Protein AF-A0A2V5L4I6-F1 (afdb_monomer)

pLDDT: mean 76.55, std 9.82, range [47.53, 92.25]

Sequence (91 aa):
MRRYIEIYSIMLRNSLIRELSFKANFLLWMIVEVLWFCGQIVFFSIIFGNVDRIGDWTKWEVVLLVGTHQMIAQLFQAFFFVNVANIPELV

Structure (mmCIF, N/CA/C/O backbone):
data_AF-A0A2V5L4I6-F1
#
_entry.id   AF-A0A2V5L4I6-F1
#
loop_
_atom_site.group_PDB
_atom_site.id
_atom_site.type_symbol
_atom_site.label_atom_id
_atom_site.label_alt_id
_atom_site.label_comp_id
_atom_site.label_asym_id
_atom_site.label_entity_id
_atom_site.label_seq_id
_atom_site.pdbx_PDB_ins_code
_atom_site.Cartn_x
_atom_site.Cartn_y
_atom_site.Cartn_z
_atom_site.occupancy
_atom_site.B_iso_or_equiv
_atom_site.auth_seq_id
_atom_site.auth_comp_id
_atom_site.auth_asym_id
_atom_site.auth_atom_id
_atom_site.pdbx_PDB_model_num
ATOM 1 N N . MET A 1 1 ? 5.553 -25.996 -17.179 1.00 61.53 1 MET A N 1
ATOM 2 C CA . MET A 1 1 ? 5.801 -25.252 -15.921 1.00 61.53 1 MET A CA 1
ATOM 3 C C . MET A 1 1 ? 7.048 -24.371 -15.987 1.00 61.53 1 MET A C 1
ATOM 5 O O . MET A 1 1 ? 6.907 -23.169 -15.828 1.00 61.53 1 MET A O 1
ATOM 9 N N . ARG A 1 2 ? 8.239 -24.910 -16.304 1.00 66.00 2 ARG A N 1
ATOM 10 C CA . ARG A 1 2 ? 9.507 -24.144 -16.365 1.00 66.00 2 ARG A CA 1
ATOM 11 C C . ARG A 1 2 ? 9.460 -22.900 -17.274 1.00 66.00 2 ARG A C 1
ATOM 13 O O . ARG A 1 2 ? 9.882 -21.834 -16.857 1.00 66.00 2 ARG A O 1
ATOM 20 N N . ARG A 1 3 ? 8.832 -23.022 -18.452 1.00 67.19 3 ARG A N 1
ATOM 21 C CA . ARG A 1 3 ? 8.653 -21.922 -19.420 1.00 67.19 3 ARG A CA 1
ATOM 22 C C . ARG A 1 3 ? 7.760 -20.781 -18.909 1.00 67.19 3 ARG A C 1
ATOM 24 O O . ARG A 1 3 ? 7.984 -19.637 -19.261 1.00 67.19 3 ARG A O 1
ATOM 31 N N . TYR A 1 4 ? 6.765 -21.078 -18.068 1.00 70.75 4 TYR A N 1
ATOM 32 C CA . TYR A 1 4 ? 5.903 -20.048 -17.471 1.00 70.75 4 TYR A CA 1
ATOM 33 C C . TYR A 1 4 ? 6.634 -19.291 -16.363 1.00 70.75 4 TYR A C 1
ATOM 35 O O . TYR A 1 4 ? 6.560 -18.073 -16.308 1.00 70.75 4 TYR A O 1
ATOM 43 N N . ILE A 1 5 ? 7.400 -20.004 -15.532 1.00 72.94 5 ILE A N 1
ATOM 44 C CA . ILE A 1 5 ? 8.242 -19.402 -14.486 1.00 72.94 5 ILE A CA 1
ATOM 45 C C . ILE A 1 5 ? 9.293 -18.470 -15.101 1.00 72.94 5 ILE A C 1
ATOM 47 O O . ILE A 1 5 ? 9.569 -17.409 -14.554 1.00 72.94 5 ILE A O 1
ATOM 51 N N . GLU A 1 6 ? 9.845 -18.839 -16.255 1.00 74.19 6 GLU A N 1
ATOM 52 C CA . GLU A 1 6 ? 10.789 -18.011 -17.006 1.00 74.19 6 GLU A CA 1
ATOM 53 C C . GLU A 1 6 ? 10.132 -16.738 -17.567 1.00 74.19 6 GLU A C 1
ATOM 55 O O . GLU A 1 6 ? 10.700 -15.657 -17.467 1.00 74.19 6 GLU A O 1
ATOM 60 N N . ILE A 1 7 ? 8.892 -16.824 -18.059 1.00 74.62 7 ILE A N 1
ATOM 61 C CA . ILE A 1 7 ? 8.126 -15.641 -18.487 1.00 74.62 7 ILE A CA 1
ATOM 62 C C . ILE A 1 7 ? 7.839 -14.716 -17.294 1.00 74.62 7 ILE A C 1
ATOM 64 O O . ILE A 1 7 ? 8.081 -13.512 -17.381 1.00 74.62 7 ILE A O 1
ATOM 68 N N . TYR A 1 8 ? 7.395 -15.265 -16.158 1.00 72.88 8 TYR A N 1
ATOM 69 C CA . TYR A 1 8 ? 7.175 -14.481 -14.938 1.00 72.88 8 TYR A CA 1
ATOM 70 C C . TYR A 1 8 ? 8.469 -13.848 -14.408 1.00 72.88 8 TYR A C 1
ATOM 72 O O . TYR A 1 8 ? 8.434 -12.710 -13.942 1.00 72.88 8 TYR A O 1
ATOM 80 N N . SER A 1 9 ? 9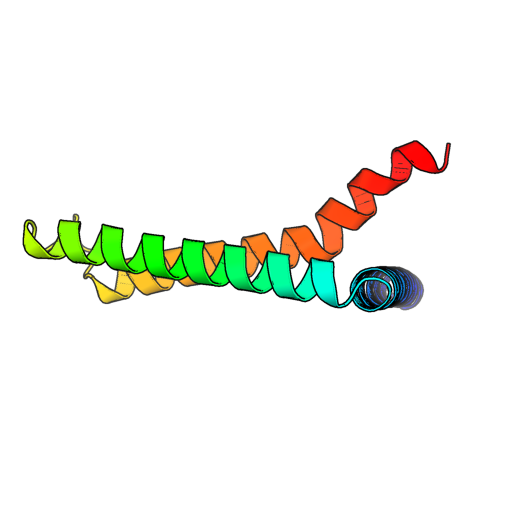.617 -14.530 -14.501 1.00 70.19 9 SER A N 1
ATOM 81 C CA . SER A 1 9 ? 10.901 -13.972 -14.055 1.00 70.19 9 SER A CA 1
ATOM 82 C C . SER A 1 9 ? 11.395 -12.847 -14.968 1.00 70.19 9 SER A C 1
ATOM 84 O O . SER A 1 9 ? 11.941 -11.858 -14.476 1.00 70.19 9 SER A O 1
ATOM 86 N N . ILE A 1 10 ? 11.148 -12.943 -16.279 1.00 74.00 10 ILE A N 1
ATOM 87 C CA . ILE A 1 10 ? 11.443 -11.874 -17.241 1.00 74.00 10 ILE A CA 1
ATOM 88 C C . ILE A 1 10 ? 10.536 -10.662 -16.987 1.00 74.00 10 ILE A C 1
ATOM 90 O O . ILE A 1 10 ? 11.043 -9.542 -16.935 1.00 74.00 10 ILE A O 1
ATOM 94 N N . MET A 1 11 ? 9.233 -10.866 -16.750 1.00 69.06 11 MET A N 1
ATOM 95 C CA . MET A 1 11 ? 8.307 -9.783 -16.376 1.00 69.06 11 MET A CA 1
ATOM 96 C C . MET A 1 11 ? 8.717 -9.109 -15.062 1.00 69.06 11 MET A C 1
ATOM 98 O O . MET A 1 11 ? 8.772 -7.883 -14.994 1.00 69.06 11 MET A O 1
ATOM 102 N N . LEU A 1 12 ? 9.076 -9.898 -14.043 1.00 70.00 12 LEU A N 1
ATOM 103 C CA . LEU A 1 12 ? 9.572 -9.399 -12.760 1.00 70.00 12 LEU A CA 1
ATOM 104 C C . LEU A 1 12 ? 10.825 -8.536 -12.947 1.00 70.00 12 LEU A C 1
ATOM 106 O O . LEU A 1 12 ? 10.913 -7.432 -12.412 1.00 70.00 12 LEU A O 1
ATOM 110 N N . ARG A 1 13 ? 11.789 -9.023 -13.734 1.00 68.19 13 ARG A N 1
ATOM 111 C CA . ARG A 1 13 ? 13.045 -8.319 -14.003 1.00 68.19 13 ARG A CA 1
ATOM 112 C C . ARG A 1 13 ? 12.813 -7.022 -14.782 1.00 68.19 13 ARG A C 1
ATOM 114 O O . ARG A 1 13 ? 13.444 -6.021 -14.461 1.00 68.19 13 ARG A O 1
ATOM 121 N N . ASN A 1 14 ? 11.893 -7.019 -15.747 1.00 70.38 14 ASN A N 1
ATOM 122 C CA . ASN A 1 14 ? 11.516 -5.814 -16.489 1.00 70.38 14 ASN A CA 1
ATOM 123 C C . ASN A 1 14 ? 10.817 -4.776 -15.601 1.00 70.38 14 ASN A C 1
ATOM 125 O O . ASN A 1 14 ? 11.198 -3.606 -15.636 1.00 70.38 14 ASN A O 1
ATOM 129 N N . SER A 1 15 ? 9.857 -5.193 -14.766 1.00 64.25 15 SER A N 1
ATOM 130 C CA . SER A 1 15 ? 9.222 -4.300 -13.786 1.00 64.25 15 SER A CA 1
ATOM 131 C C . SER A 1 15 ? 10.260 -3.679 -12.849 1.00 64.25 15 SER A C 1
ATOM 133 O O . SER A 1 15 ? 10.283 -2.462 -12.691 1.00 64.25 15 SER A O 1
ATOM 135 N N . LEU A 1 16 ? 11.168 -4.491 -12.295 1.00 64.19 16 LEU A N 1
ATOM 136 C CA . LEU A 1 16 ? 12.204 -4.020 -11.372 1.00 64.19 16 LEU A CA 1
ATOM 137 C C . LEU A 1 16 ? 13.186 -3.042 -12.030 1.00 64.19 16 LEU A C 1
ATOM 139 O O . LEU A 1 16 ? 13.511 -2.019 -11.435 1.00 64.19 16 LEU A O 1
ATOM 143 N N . ILE A 1 17 ? 13.655 -3.324 -13.250 1.00 66.56 17 ILE A N 1
ATOM 144 C CA . ILE A 1 17 ? 14.589 -2.436 -13.961 1.00 66.56 17 ILE A CA 1
ATOM 145 C C . ILE A 1 17 ? 13.918 -1.096 -14.286 1.00 66.56 17 ILE A C 1
ATOM 147 O O . ILE A 1 17 ? 14.528 -0.052 -14.066 1.00 66.56 17 ILE A O 1
ATOM 151 N N . ARG A 1 18 ? 12.656 -1.104 -14.737 1.00 63.62 18 ARG A N 1
ATOM 152 C CA . ARG A 1 18 ? 11.912 0.122 -15.063 1.00 63.62 18 ARG A CA 1
ATOM 153 C C . ARG A 1 18 ? 11.637 0.982 -13.829 1.00 63.62 18 ARG A C 1
ATOM 155 O O . ARG A 1 18 ? 11.801 2.198 -13.896 1.00 63.62 18 ARG A O 1
ATOM 162 N N . GLU A 1 19 ? 11.268 0.372 -12.704 1.00 60.31 19 GLU A N 1
ATOM 163 C CA . GLU A 1 19 ? 11.066 1.120 -11.457 1.00 60.31 19 GLU A CA 1
ATOM 164 C C . GLU A 1 19 ? 12.378 1.667 -10.880 1.00 60.31 19 GLU A C 1
ATOM 166 O O . GLU A 1 19 ? 12.413 2.782 -10.356 1.00 60.31 19 GLU A O 1
ATOM 171 N N . LEU A 1 20 ? 13.490 0.946 -11.055 1.00 59.62 20 LEU A N 1
ATOM 172 C CA . LEU A 1 20 ? 14.820 1.407 -10.649 1.00 59.62 20 LEU A CA 1
ATOM 173 C C . LEU A 1 20 ? 15.415 2.474 -11.586 1.00 59.62 20 LEU A C 1
ATOM 175 O O . LEU A 1 20 ? 16.269 3.244 -11.140 1.00 59.62 20 LEU A O 1
ATOM 179 N N . SER A 1 21 ? 14.968 2.563 -12.844 1.00 58.34 21 SER A N 1
ATOM 180 C CA . SER A 1 21 ? 15.414 3.588 -13.802 1.00 58.34 21 SER A CA 1
ATOM 181 C C . SER A 1 21 ? 14.953 5.005 -13.439 1.00 58.34 21 SER A C 1
ATOM 183 O O . SER A 1 21 ? 15.649 5.960 -13.774 1.00 58.34 21 SER A O 1
ATOM 185 N N . PHE A 1 22 ? 13.852 5.16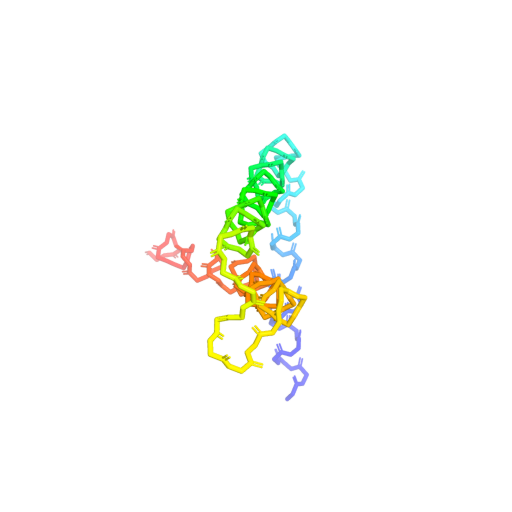5 -12.696 1.00 59.78 22 PHE A N 1
ATOM 186 C CA . PHE A 1 22 ? 13.390 6.458 -12.171 1.00 59.78 22 PHE A CA 1
ATOM 187 C C . PHE A 1 22 ? 13.132 6.369 -10.660 1.00 59.78 22 PHE A C 1
ATOM 189 O O . PHE A 1 22 ? 12.000 6.484 -10.192 1.00 59.78 22 PHE A O 1
ATOM 196 N N . LYS A 1 23 ? 14.209 6.214 -9.875 1.00 61.47 23 LYS A N 1
ATOM 197 C CA . LYS A 1 23 ? 14.171 6.144 -8.397 1.00 61.47 23 LYS A CA 1
ATOM 198 C C . LYS A 1 23 ? 13.295 7.222 -7.739 1.00 61.47 23 LYS A C 1
ATOM 200 O O . LYS A 1 23 ? 12.652 6.950 -6.732 1.00 61.47 23 LYS A O 1
ATOM 205 N N . ALA A 1 24 ? 13.251 8.428 -8.313 1.00 69.12 24 ALA A N 1
ATOM 206 C CA . ALA A 1 24 ? 12.409 9.521 -7.826 1.00 69.12 24 ALA A CA 1
ATOM 207 C C . ALA A 1 24 ? 10.908 9.282 -8.070 1.00 69.12 24 ALA A C 1
ATOM 209 O O . ALA A 1 24 ? 10.104 9.552 -7.185 1.00 69.12 24 ALA A O 1
ATOM 210 N N . ASN A 1 25 ? 10.531 8.743 -9.235 1.00 74.25 25 ASN A N 1
ATOM 211 C CA . ASN A 1 25 ? 9.136 8.435 -9.556 1.00 74.25 25 ASN A CA 1
ATOM 212 C C . ASN A 1 25 ? 8.608 7.290 -8.686 1.00 74.25 25 ASN A C 1
ATOM 214 O O . ASN A 1 25 ? 7.503 7.380 -8.166 1.00 74.25 25 ASN A O 1
ATOM 218 N N . PHE A 1 26 ? 9.426 6.256 -8.475 1.00 72.94 26 PHE A N 1
ATOM 219 C CA . PHE A 1 26 ? 9.104 5.161 -7.561 1.00 72.94 26 PHE A CA 1
ATOM 220 C C . PHE A 1 26 ? 8.884 5.659 -6.125 1.00 72.94 26 PHE A C 1
ATOM 222 O O . PHE A 1 26 ? 7.874 5.335 -5.504 1.00 72.94 26 PHE A O 1
ATOM 229 N N . LEU A 1 27 ? 9.795 6.493 -5.608 1.00 79.50 27 LEU A N 1
ATOM 230 C CA . LEU A 1 27 ? 9.677 7.034 -4.254 1.00 79.50 27 LEU A CA 1
ATOM 231 C C . LEU A 1 27 ? 8.454 7.952 -4.105 1.00 79.50 27 LEU A C 1
ATOM 233 O O . LEU A 1 27 ? 7.747 7.863 -3.105 1.00 79.50 27 LEU A O 1
ATOM 237 N N . LEU A 1 28 ? 8.177 8.798 -5.103 1.00 83.31 28 LEU A N 1
ATOM 238 C CA . LEU A 1 28 ? 6.979 9.641 -5.126 1.00 83.31 28 LEU A CA 1
ATOM 239 C C . LEU A 1 28 ? 5.702 8.801 -5.103 1.00 83.31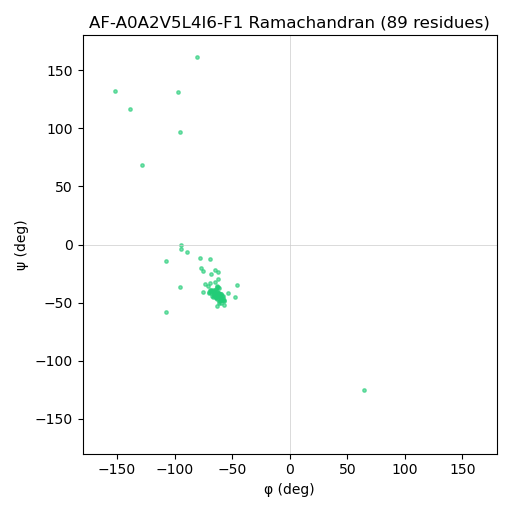 28 LEU A C 1
ATOM 241 O O . LEU A 1 28 ? 4.825 9.063 -4.283 1.00 83.31 28 LEU A O 1
ATOM 245 N N . TRP A 1 29 ? 5.617 7.768 -5.943 1.00 79.62 29 TRP A N 1
ATOM 246 C CA . TRP A 1 29 ? 4.472 6.858 -5.957 1.00 79.62 29 TRP A CA 1
ATOM 247 C C . TRP A 1 29 ? 4.296 6.128 -4.627 1.00 79.62 29 TRP A C 1
ATOM 249 O O . TRP A 1 29 ? 3.187 6.072 -4.103 1.00 79.62 29 TRP A O 1
ATOM 259 N N . MET A 1 30 ? 5.384 5.646 -4.026 1.00 81.88 30 MET A N 1
ATOM 260 C CA . MET A 1 30 ? 5.341 5.016 -2.707 1.00 81.88 30 MET A CA 1
ATOM 261 C C . MET A 1 30 ? 4.806 5.970 -1.630 1.00 81.88 30 MET A C 1
ATOM 263 O O . MET A 1 30 ? 3.984 5.566 -0.811 1.00 81.88 30 MET A O 1
ATOM 267 N N . ILE A 1 31 ? 5.231 7.238 -1.634 1.00 88.19 31 ILE A N 1
ATOM 268 C CA . ILE A 1 31 ? 4.734 8.248 -0.686 1.00 88.19 31 ILE A CA 1
ATOM 269 C C . ILE A 1 31 ? 3.239 8.501 -0.897 1.00 88.19 31 ILE A C 1
ATOM 271 O O . ILE A 1 31 ? 2.491 8.544 0.079 1.00 88.19 31 ILE A O 1
ATOM 275 N N . VAL A 1 32 ? 2.798 8.648 -2.150 1.00 89.31 32 VAL A N 1
ATOM 276 C CA . VAL A 1 32 ? 1.378 8.842 -2.487 1.00 89.31 32 VAL A CA 1
ATOM 277 C C . VAL A 1 32 ? 0.535 7.678 -1.966 1.00 89.31 32 VAL A C 1
ATOM 279 O O . VAL A 1 32 ? -0.498 7.909 -1.342 1.00 89.31 32 VAL A O 1
ATOM 282 N N . GLU A 1 33 ? 1.003 6.445 -2.141 1.00 85.44 33 GLU A N 1
ATOM 283 C CA . GLU A 1 33 ? 0.319 5.241 -1.660 1.00 85.44 33 GLU A CA 1
ATOM 284 C C . GLU A 1 33 ? 0.241 5.162 -0.136 1.00 85.44 33 GLU A C 1
ATOM 286 O O . GLU A 1 33 ? -0.819 4.876 0.421 1.00 85.44 33 GLU A O 1
ATOM 291 N N . VAL A 1 34 ? 1.339 5.474 0.558 1.00 87.69 34 VAL A N 1
ATOM 292 C CA . VAL A 1 34 ? 1.356 5.519 2.027 1.00 87.69 34 VAL A CA 1
ATOM 293 C C . VAL A 1 34 ? 0.403 6.593 2.547 1.00 87.69 34 VAL A C 1
ATOM 295 O O . VAL A 1 34 ? -0.338 6.343 3.496 1.00 87.69 34 VAL A O 1
ATOM 298 N N . LEU A 1 35 ? 0.374 7.772 1.920 1.00 92.25 35 LEU A N 1
ATOM 299 C CA . LEU A 1 35 ? -0.569 8.833 2.276 1.00 92.25 35 LEU A CA 1
ATOM 300 C C . LEU A 1 35 ? -2.019 8.394 2.062 1.00 92.25 35 LEU A C 1
ATOM 302 O O . LEU A 1 35 ? -2.858 8.640 2.930 1.00 92.25 35 LEU A O 1
ATOM 306 N N . TRP A 1 36 ? -2.307 7.704 0.956 1.00 87.94 36 TRP A N 1
ATOM 307 C CA . TRP A 1 36 ? -3.631 7.144 0.689 1.00 87.94 36 TRP A CA 1
ATOM 308 C C . TRP A 1 36 ? -4.029 6.119 1.756 1.00 87.94 36 TRP A C 1
ATOM 310 O O . TRP A 1 36 ? -5.108 6.218 2.342 1.00 87.94 36 TRP A O 1
ATOM 320 N N . PHE A 1 37 ? -3.142 5.177 2.075 1.00 87.19 37 PHE A N 1
ATOM 321 C CA . PHE A 1 37 ? -3.389 4.170 3.105 1.00 87.19 37 PHE A CA 1
ATOM 322 C C . PHE A 1 37 ? -3.630 4.799 4.486 1.00 87.19 37 PHE A C 1
ATOM 324 O O . PHE A 1 37 ? -4.599 4.461 5.169 1.00 87.19 37 PHE A O 1
ATOM 331 N N . CYS A 1 38 ? -2.818 5.784 4.879 1.00 90.19 38 CYS A N 1
ATOM 332 C CA . CYS A 1 38 ? -3.045 6.558 6.101 1.00 90.19 38 CYS A CA 1
ATOM 333 C C . CYS A 1 38 ? -4.403 7.276 6.076 1.00 90.19 38 CYS A C 1
ATOM 335 O O . CYS A 1 38 ? -5.128 7.249 7.072 1.00 90.19 38 CYS A O 1
ATOM 337 N N . GLY A 1 39 ? -4.778 7.868 4.939 1.00 91.06 39 GLY A N 1
ATOM 338 C CA . GLY A 1 39 ? -6.082 8.499 4.738 1.00 91.06 39 GLY A CA 1
ATOM 339 C C . GLY A 1 39 ? -7.245 7.526 4.947 1.00 91.06 39 GLY A C 1
ATOM 340 O O . GLY A 1 39 ? -8.192 7.853 5.662 1.00 91.06 39 GLY A O 1
ATOM 341 N N . GLN A 1 40 ? -7.143 6.306 4.410 1.00 87.25 40 GLN A N 1
ATOM 342 C CA . GLN A 1 40 ? -8.119 5.232 4.631 1.00 87.25 40 GLN A CA 1
ATOM 343 C C . GLN A 1 40 ? -8.245 4.882 6.123 1.00 87.25 40 GLN A C 1
ATOM 345 O O . GLN A 1 40 ? -9.355 4.835 6.654 1.00 87.25 40 GLN A O 1
ATOM 350 N N . ILE A 1 41 ? -7.126 4.705 6.835 1.00 86.50 41 ILE A N 1
ATOM 351 C CA . ILE A 1 41 ? -7.142 4.392 8.277 1.00 86.50 41 ILE A CA 1
ATOM 352 C C . ILE A 1 41 ? -7.797 5.515 9.090 1.00 86.50 41 ILE A C 1
ATOM 354 O O . ILE A 1 41 ? -8.577 5.237 10.009 1.00 86.50 41 ILE A O 1
ATOM 358 N N . VAL A 1 42 ? -7.492 6.777 8.776 1.00 88.88 42 VAL A N 1
ATOM 359 C CA . VAL A 1 42 ? -8.098 7.940 9.443 1.00 88.88 42 VAL A CA 1
ATOM 360 C C . VAL A 1 42 ? -9.598 7.986 9.171 1.00 88.88 42 VAL A C 1
ATOM 362 O O . VAL A 1 42 ? -10.376 8.142 10.109 1.00 88.88 42 VAL A O 1
ATOM 365 N N . PHE A 1 43 ? -10.013 7.776 7.923 1.00 86.62 43 PHE A N 1
ATOM 366 C CA . PHE A 1 43 ? -11.420 7.744 7.536 1.00 86.62 43 PHE A CA 1
ATOM 367 C C . PHE A 1 43 ? -12.206 6.690 8.326 1.00 86.62 43 PHE A C 1
ATOM 369 O O . PHE A 1 43 ? -13.188 7.023 8.993 1.00 86.62 43 PHE A O 1
ATOM 376 N N . PHE A 1 44 ? -11.726 5.442 8.358 1.00 83.62 44 PHE A N 1
ATOM 377 C CA . PHE A 1 44 ? -12.351 4.397 9.171 1.00 83.62 44 PHE A CA 1
ATOM 378 C C . PHE A 1 44 ? -12.290 4.715 10.667 1.00 83.62 44 PHE A C 1
ATOM 380 O O . PHE A 1 44 ? -13.249 4.452 11.387 1.00 83.62 44 PHE A O 1
ATOM 387 N N . SER A 1 45 ? -11.214 5.338 11.151 1.00 82.62 45 SER A N 1
ATOM 388 C CA . SER A 1 45 ? -11.123 5.758 12.553 1.00 82.62 45 SER A CA 1
ATOM 389 C C . SER A 1 45 ? -12.169 6.805 12.939 1.00 82.62 45 SER A C 1
ATOM 391 O O . SER A 1 45 ? -12.679 6.733 14.053 1.00 82.62 45 SER A O 1
ATOM 393 N N . ILE A 1 46 ? -12.513 7.735 12.043 1.00 86.12 46 ILE A N 1
ATOM 394 C CA . ILE A 1 46 ? -13.569 8.735 12.271 1.00 86.12 46 ILE A CA 1
ATOM 395 C C . ILE A 1 46 ? -14.950 8.069 12.278 1.00 86.12 46 ILE A C 1
ATOM 397 O O . ILE A 1 46 ? -15.773 8.377 13.142 1.00 86.12 46 ILE A O 1
ATOM 401 N N . ILE A 1 47 ? -15.199 7.128 11.361 1.00 84.31 47 ILE A N 1
ATOM 402 C CA . ILE A 1 47 ? -16.468 6.385 11.312 1.00 84.31 47 ILE A CA 1
ATOM 403 C C . ILE A 1 47 ? -16.668 5.583 12.601 1.00 84.31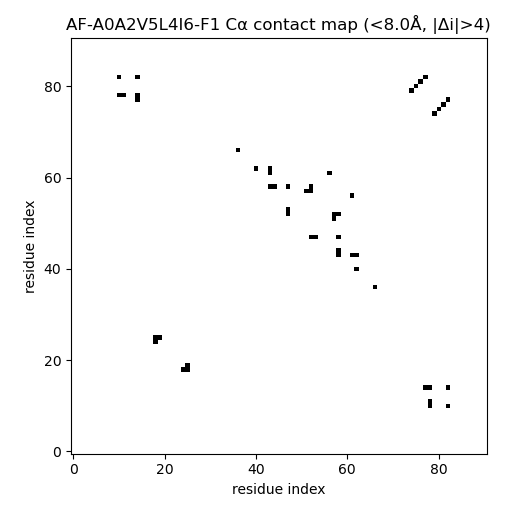 47 ILE A C 1
ATOM 405 O O . ILE A 1 47 ? -17.699 5.727 13.254 1.00 84.31 47 ILE A O 1
ATOM 409 N N . PHE A 1 48 ? -15.661 4.811 13.017 1.00 81.50 48 PHE A N 1
ATOM 410 C CA . PHE A 1 48 ? -15.717 4.029 14.257 1.00 81.50 48 PHE A CA 1
ATOM 411 C C . PHE A 1 48 ? -15.703 4.888 15.533 1.00 81.50 48 PHE A C 1
ATOM 413 O O . PHE A 1 48 ? -15.974 4.381 16.614 1.00 81.50 48 PHE A O 1
ATOM 420 N N . GLY A 1 49 ? -15.400 6.186 15.430 1.00 77.38 49 GLY A N 1
ATOM 421 C CA . GLY A 1 49 ? -15.586 7.140 16.526 1.00 77.38 49 GLY A CA 1
ATOM 422 C C . GLY A 1 49 ? -17.045 7.569 16.727 1.00 77.38 49 GLY A C 1
ATOM 423 O O . GLY A 1 49 ? -17.390 8.039 17.804 1.00 77.38 49 GLY A O 1
ATOM 424 N N . ASN A 1 50 ? -17.897 7.406 15.709 1.00 76.69 50 ASN A N 1
ATOM 425 C CA . ASN A 1 50 ? -19.328 7.733 15.757 1.00 76.69 50 ASN A CA 1
ATOM 426 C C . ASN A 1 50 ? -20.222 6.482 15.798 1.00 76.69 50 ASN A C 1
ATOM 428 O O . ASN A 1 50 ? -21.417 6.587 16.067 1.00 76.69 50 ASN A O 1
ATOM 432 N N . VAL A 1 51 ? -19.660 5.309 15.501 1.00 74.69 51 VAL A N 1
ATOM 433 C CA . VAL A 1 51 ? -20.373 4.036 15.404 1.00 74.69 51 VAL A CA 1
ATOM 434 C C . VAL A 1 51 ? -19.518 2.947 16.051 1.00 74.69 51 VAL A C 1
ATOM 436 O O . VAL A 1 51 ? -18.439 2.639 15.554 1.00 74.69 51 VAL A O 1
ATOM 439 N N . ASP A 1 52 ? -20.002 2.324 17.130 1.00 65.31 52 ASP A N 1
ATOM 440 C CA . ASP A 1 52 ? -19.243 1.285 17.848 1.00 65.31 52 ASP A CA 1
ATOM 441 C C . ASP A 1 52 ? -18.952 0.047 16.980 1.00 65.31 52 ASP A C 1
ATOM 443 O O . ASP A 1 52 ? -17.946 -0.640 17.181 1.00 65.31 52 ASP A O 1
ATOM 447 N N . ARG A 1 53 ? -19.834 -0.261 16.015 1.00 69.81 53 ARG A N 1
ATOM 448 C CA . ARG A 1 53 ? -19.744 -1.432 15.125 1.00 69.81 53 ARG A CA 1
ATOM 449 C C . ARG A 1 53 ? -20.405 -1.170 13.774 1.00 69.81 53 ARG A C 1
ATOM 451 O O . ARG A 1 53 ? -21.548 -0.721 13.724 1.00 69.81 53 ARG A O 1
ATOM 458 N N . ILE A 1 54 ? -19.721 -1.506 12.682 1.00 72.06 54 ILE A N 1
ATOM 459 C CA . ILE A 1 54 ? -20.321 -1.509 11.341 1.00 72.06 54 ILE A CA 1
ATOM 460 C C . ILE A 1 54 ? -20.790 -2.944 11.064 1.00 72.06 54 ILE A C 1
ATOM 462 O O . ILE A 1 54 ? -19.991 -3.807 10.700 1.00 72.06 54 ILE A O 1
ATOM 466 N N . GLY A 1 55 ? -22.078 -3.219 11.289 1.00 76.94 55 GLY A N 1
ATOM 467 C CA . GLY A 1 55 ? -22.608 -4.588 11.260 1.00 76.94 55 GLY A CA 1
ATOM 468 C C . GLY A 1 55 ? -22.003 -5.439 12.383 1.00 76.94 55 GLY A C 1
ATOM 469 O O . GLY A 1 55 ? -22.042 -5.033 13.543 1.00 76.94 55 GLY A O 1
ATOM 470 N N . ASP A 1 56 ? -21.403 -6.579 12.031 1.00 75.69 56 ASP A N 1
ATOM 471 C CA . ASP A 1 56 ? -20.692 -7.465 12.969 1.00 75.69 56 ASP A CA 1
ATOM 472 C C . ASP A 1 56 ? -19.177 -7.202 13.049 1.00 75.69 56 ASP A C 1
ATOM 474 O O . ASP A 1 56 ? -18.478 -7.863 13.815 1.00 75.69 56 ASP A O 1
ATOM 478 N N . TRP A 1 57 ? -18.657 -6.239 12.278 1.00 79.81 57 TRP A N 1
ATOM 479 C CA . TRP A 1 57 ? -17.218 -6.016 12.133 1.00 79.81 57 TRP A CA 1
ATOM 480 C C . TRP A 1 57 ? -16.720 -4.909 13.067 1.00 79.81 57 TRP A C 1
ATOM 482 O O . TRP A 1 57 ? -17.254 -3.794 13.121 1.00 79.81 57 TRP A O 1
ATOM 492 N N . THR A 1 58 ? -15.645 -5.213 13.784 1.00 81.88 58 THR A N 1
ATOM 493 C CA . THR A 1 58 ? -14.894 -4.277 14.622 1.00 81.88 58 THR A CA 1
ATOM 494 C C . THR A 1 58 ? -13.939 -3.425 13.787 1.00 81.88 58 THR A C 1
ATOM 496 O O . THR A 1 58 ? -13.551 -3.780 12.670 1.00 81.88 58 THR A O 1
ATOM 499 N N . LYS A 1 59 ? -13.492 -2.300 14.361 1.00 77.38 59 LYS A N 1
ATOM 500 C CA . LYS A 1 59 ? -12.539 -1.373 13.730 1.00 77.38 59 LYS A CA 1
ATOM 501 C C . LYS A 1 59 ? -11.329 -2.085 13.121 1.00 77.38 59 LYS A C 1
ATOM 503 O O . LYS A 1 59 ? -10.928 -1.777 12.002 1.00 77.38 59 LYS A O 1
ATOM 508 N N . TRP A 1 60 ? -10.749 -3.034 13.851 1.00 83.19 60 TRP A N 1
ATOM 509 C CA . TRP A 1 60 ? -9.531 -3.723 13.431 1.00 83.19 60 TRP A CA 1
ATOM 510 C C . TRP A 1 60 ? -9.768 -4.720 12.300 1.00 83.19 60 TRP A C 1
ATOM 512 O O . TRP A 1 60 ? -8.912 -4.844 11.430 1.00 83.19 60 TRP A O 1
ATOM 522 N N . GLU A 1 61 ? -10.927 -5.379 12.261 1.00 85.19 61 GLU A N 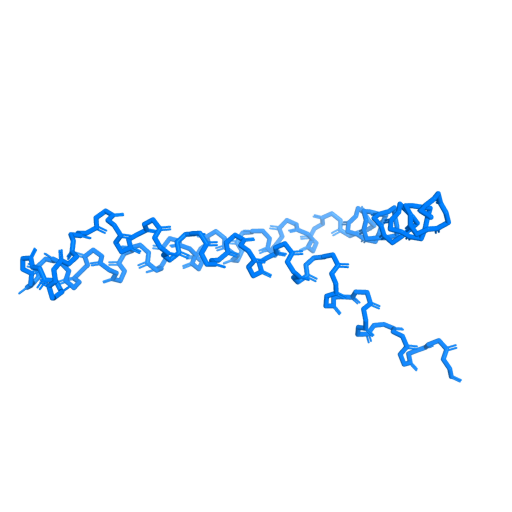1
ATOM 523 C CA . GLU A 1 61 ? -11.264 -6.314 11.183 1.00 85.19 61 GLU A CA 1
ATOM 524 C C . GLU A 1 61 ? -11.496 -5.570 9.863 1.00 85.19 61 GLU A C 1
ATOM 526 O O . GLU A 1 61 ? -11.011 -6.003 8.819 1.00 85.19 61 GLU A O 1
ATOM 531 N N . VAL A 1 62 ? -12.146 -4.402 9.911 1.00 85.19 62 VAL A N 1
ATOM 532 C CA . VAL A 1 62 ? -12.316 -3.543 8.729 1.00 85.19 62 VAL A CA 1
ATOM 533 C C . VAL A 1 62 ? -10.972 -2.992 8.247 1.00 85.19 62 VAL A C 1
ATOM 535 O O . VAL A 1 62 ? -10.684 -3.046 7.053 1.00 85.19 62 VAL A O 1
ATOM 538 N N . VAL A 1 63 ? -10.112 -2.521 9.158 1.00 85.62 63 VAL A N 1
ATOM 539 C CA . VAL A 1 63 ? -8.761 -2.047 8.803 1.00 85.62 63 VAL A CA 1
ATOM 540 C C . VAL A 1 63 ? -7.923 -3.169 8.180 1.00 85.62 63 VAL A C 1
ATOM 542 O O . VAL A 1 63 ? -7.240 -2.934 7.183 1.00 85.62 63 VAL A O 1
ATOM 545 N N . LEU A 1 64 ? -7.998 -4.393 8.715 1.00 87.25 64 LEU A N 1
ATOM 546 C CA . LEU A 1 64 ? -7.286 -5.551 8.170 1.00 87.25 64 LEU A CA 1
ATOM 547 C C . LEU A 1 64 ? -7.806 -5.925 6.779 1.00 87.25 64 LEU A C 1
ATOM 549 O O . LEU A 1 64 ? -7.006 -6.189 5.879 1.00 87.25 64 LEU A O 1
ATOM 553 N N . LEU A 1 65 ? -9.124 -5.901 6.577 1.00 88.38 65 LEU A N 1
ATOM 554 C CA . LEU A 1 65 ? -9.750 -6.190 5.288 1.00 88.38 65 LEU A CA 1
ATOM 555 C C . LEU A 1 65 ? -9.339 -5.171 4.219 1.00 88.38 65 LEU A C 1
ATOM 557 O O . LEU A 1 65 ? -8.917 -5.555 3.128 1.00 88.38 65 LEU A O 1
ATOM 561 N N . VAL A 1 66 ? -9.391 -3.882 4.551 1.00 87.12 66 VAL A N 1
ATOM 562 C CA . VAL A 1 66 ? -8.985 -2.784 3.661 1.00 87.12 66 VAL A CA 1
ATOM 563 C C . VAL A 1 66 ? -7.492 -2.855 3.347 1.00 87.12 66 VAL A C 1
ATOM 565 O O . VAL A 1 66 ? -7.107 -2.776 2.181 1.00 87.12 66 VAL A O 1
ATOM 568 N N . GLY A 1 67 ? -6.650 -3.081 4.360 1.00 87.06 67 GLY A N 1
ATOM 569 C CA . GLY A 1 67 ? -5.209 -3.246 4.166 1.00 87.06 67 GLY A CA 1
ATOM 570 C C . GLY A 1 67 ? -4.876 -4.440 3.273 1.00 87.06 67 GLY A C 1
ATOM 571 O O . GLY A 1 67 ? -4.073 -4.317 2.351 1.00 87.06 67 GLY A O 1
ATOM 572 N N . THR A 1 68 ? -5.548 -5.574 3.477 1.00 89.56 68 THR A N 1
ATOM 573 C CA . THR A 1 68 ? -5.352 -6.778 2.654 1.00 89.56 68 THR A CA 1
ATOM 574 C C . THR A 1 68 ? -5.800 -6.546 1.213 1.00 89.56 68 THR A C 1
ATOM 576 O O . THR A 1 68 ? -5.083 -6.908 0.280 1.00 89.56 68 THR A O 1
ATOM 579 N N . HIS A 1 69 ? -6.952 -5.899 1.015 1.00 89.31 69 HIS A N 1
ATOM 580 C CA . HIS A 1 69 ? -7.433 -5.515 -0.309 1.00 89.31 69 HIS A CA 1
ATOM 581 C C . HIS A 1 69 ? -6.415 -4.630 -1.038 1.00 89.31 69 HIS A C 1
ATOM 583 O O . HIS A 1 69 ? -6.050 -4.931 -2.176 1.00 89.31 69 HIS A O 1
ATOM 589 N N . GLN A 1 70 ? -5.910 -3.591 -0.369 1.00 86.50 70 GLN A N 1
ATOM 590 C CA . GLN A 1 70 ? -4.945 -2.671 -0.963 1.00 86.50 70 GLN A CA 1
ATOM 591 C C . GLN A 1 70 ? -3.619 -3.375 -1.279 1.00 86.50 70 GLN A C 1
ATOM 593 O O . GLN A 1 70 ? -3.092 -3.204 -2.373 1.00 86.50 70 GLN A O 1
ATOM 598 N N . MET A 1 71 ? -3.112 -4.247 -0.400 1.00 86.38 71 MET A N 1
ATOM 599 C CA . MET A 1 71 ? -1.909 -5.041 -0.690 1.00 86.38 71 MET A CA 1
ATOM 600 C C . MET A 1 71 ? -2.070 -5.909 -1.944 1.00 86.38 71 MET A C 1
ATOM 602 O O . MET A 1 71 ? -1.181 -5.931 -2.796 1.00 86.38 71 MET A O 1
ATOM 606 N N . ILE A 1 72 ? -3.203 -6.605 -2.084 1.00 88.94 72 ILE A N 1
ATOM 607 C CA . ILE A 1 72 ? -3.479 -7.439 -3.263 1.00 88.94 72 ILE A CA 1
ATOM 608 C C . ILE A 1 72 ? -3.591 -6.572 -4.523 1.00 88.94 72 ILE A C 1
ATOM 610 O O . ILE A 1 72 ? -3.017 -6.926 -5.554 1.00 88.94 72 ILE A O 1
ATOM 614 N N . ALA A 1 73 ? -4.279 -5.430 -4.440 1.00 86.94 73 ALA A N 1
ATOM 615 C CA . ALA A 1 73 ? -4.424 -4.498 -5.555 1.00 86.94 73 ALA A CA 1
ATOM 616 C C . ALA A 1 73 ? -3.065 -3.958 -6.031 1.00 86.94 73 ALA A C 1
ATOM 618 O O . ALA A 1 73 ? -2.781 -3.998 -7.227 1.00 86.94 73 ALA A O 1
ATOM 619 N N . GLN A 1 74 ? -2.187 -3.559 -5.107 1.00 82.56 74 GLN A N 1
ATOM 620 C CA . GLN A 1 74 ? -0.857 -3.040 -5.438 1.00 82.56 74 GLN A CA 1
ATOM 621 C C . GLN A 1 74 ? 0.057 -4.106 -6.042 1.00 82.56 74 GLN A C 1
ATOM 623 O O . GLN A 1 74 ? 0.762 -3.836 -7.015 1.00 82.56 74 GLN A O 1
ATOM 628 N N . LEU A 1 75 ? 0.011 -5.339 -5.526 1.00 82.94 75 LEU A N 1
A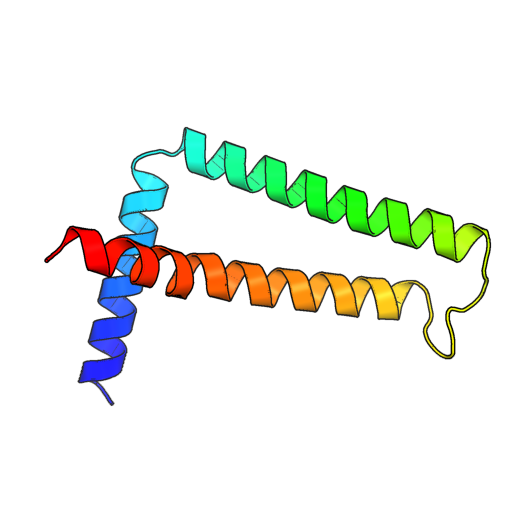TOM 629 C CA . LEU A 1 75 ? 0.716 -6.471 -6.133 1.00 82.94 75 LEU A CA 1
ATOM 630 C C . LEU A 1 75 ? 0.218 -6.728 -7.559 1.00 82.94 75 LEU A C 1
ATOM 632 O O . LEU A 1 75 ? 1.018 -6.911 -8.479 1.00 82.94 75 LEU A O 1
ATOM 636 N N . PHE A 1 76 ? -1.100 -6.706 -7.764 1.00 83.19 76 PHE A N 1
ATOM 637 C CA . PHE A 1 76 ? -1.679 -6.857 -9.093 1.00 83.19 76 PHE A CA 1
ATOM 638 C C . PHE A 1 76 ? -1.241 -5.727 -10.033 1.00 83.19 76 PHE A C 1
ATOM 640 O O . PHE A 1 76 ? -0.840 -5.985 -11.171 1.00 83.19 76 PHE A O 1
ATOM 647 N N . GLN A 1 77 ? -1.252 -4.485 -9.553 1.00 80.44 77 GLN A N 1
ATOM 648 C CA . GLN A 1 77 ? -0.871 -3.323 -10.340 1.00 80.44 77 GLN A CA 1
ATOM 649 C C . GLN A 1 77 ? 0.602 -3.391 -10.766 1.00 80.44 77 GLN A C 1
ATOM 651 O O . GLN A 1 77 ? 0.896 -3.335 -11.963 1.00 80.44 77 GLN A O 1
ATOM 656 N N . ALA A 1 78 ? 1.516 -3.590 -9.813 1.00 75.44 78 ALA A N 1
ATOM 657 C CA . ALA A 1 78 ? 2.960 -3.587 -10.051 1.00 75.44 78 ALA A CA 1
ATOM 658 C C . ALA A 1 78 ? 3.431 -4.726 -10.979 1.00 75.44 78 ALA A C 1
ATOM 660 O O . ALA A 1 78 ? 4.316 -4.530 -11.822 1.00 75.44 78 ALA A O 1
ATOM 661 N N . PHE A 1 79 ? 2.838 -5.921 -10.850 1.00 72.06 79 PHE A N 1
ATOM 662 C CA . PHE A 1 79 ? 3.272 -7.102 -11.606 1.00 72.06 79 PHE A CA 1
ATOM 663 C C . PHE A 1 79 ? 2.480 -7.359 -12.886 1.00 72.06 79 PHE A C 1
ATOM 665 O O . PHE A 1 79 ? 3.067 -7.800 -13.874 1.00 72.06 79 PHE A O 1
ATOM 672 N N . PHE A 1 80 ? 1.174 -7.100 -12.904 1.00 74.06 80 PHE A N 1
ATOM 673 C CA . PHE A 1 80 ? 0.318 -7.460 -14.036 1.00 74.06 80 PHE A CA 1
ATOM 674 C C . PHE A 1 80 ? -0.105 -6.231 -14.824 1.00 74.06 80 PHE A C 1
ATOM 676 O O . PHE A 1 80 ? 0.209 -6.141 -16.010 1.00 74.06 80 PHE A O 1
ATOM 683 N N . PHE A 1 81 ? -0.771 -5.274 -14.174 1.00 75.06 81 PHE A N 1
ATOM 684 C CA . PHE A 1 81 ? -1.395 -4.146 -14.8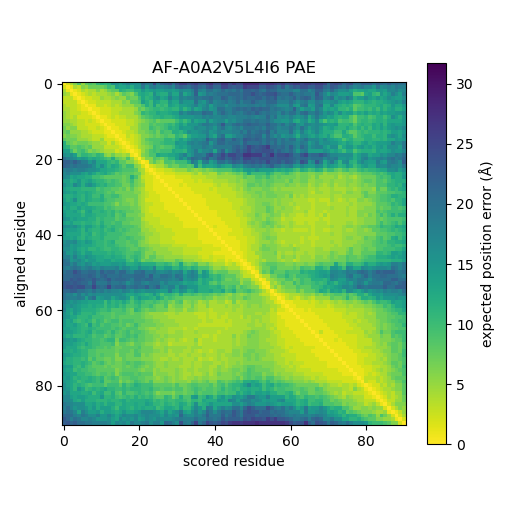68 1.00 75.06 81 PHE A CA 1
ATOM 685 C C . PHE A 1 81 ? -0.384 -3.321 -15.661 1.00 75.06 81 PHE A C 1
ATOM 687 O O . PHE A 1 81 ? -0.575 -3.113 -16.857 1.00 75.06 81 PHE A O 1
ATOM 694 N N . VAL A 1 82 ? 0.726 -2.914 -15.033 1.00 68.62 82 VAL A N 1
ATOM 695 C CA . VAL A 1 82 ? 1.722 -2.089 -15.725 1.00 68.62 82 VAL A CA 1
ATOM 696 C C . VAL A 1 82 ? 2.331 -2.865 -16.895 1.00 68.62 82 VAL A C 1
ATOM 698 O O . VAL A 1 82 ? 2.504 -2.307 -17.968 1.00 68.62 82 VAL A O 1
ATOM 701 N N . ASN A 1 83 ? 2.610 -4.162 -16.759 1.00 67.00 83 ASN A N 1
ATOM 702 C CA . ASN A 1 83 ? 3.169 -4.939 -17.871 1.00 67.00 83 ASN A CA 1
ATOM 703 C C . ASN A 1 83 ? 2.177 -5.133 -19.028 1.00 67.00 83 ASN A C 1
ATOM 705 O O . ASN A 1 83 ? 2.581 -5.016 -20.181 1.00 67.00 83 ASN A O 1
ATOM 709 N N . VAL A 1 84 ? 0.894 -5.371 -18.738 1.00 70.94 84 VAL A N 1
ATOM 710 C CA . VAL A 1 84 ? -0.160 -5.517 -19.759 1.00 70.94 84 VAL A CA 1
ATOM 711 C C . VAL A 1 84 ? -0.441 -4.193 -20.467 1.00 70.94 84 VAL A C 1
ATOM 713 O O . VAL A 1 84 ? -0.584 -4.176 -21.686 1.00 70.94 84 VAL A O 1
ATOM 716 N N . ALA A 1 85 ? -0.458 -3.079 -19.733 1.00 70.19 85 ALA A N 1
ATOM 717 C CA . ALA A 1 85 ? -0.692 -1.751 -20.295 1.00 70.19 85 ALA A CA 1
ATOM 718 C C . ALA A 1 85 ? 0.383 -1.315 -21.308 1.00 70.19 85 ALA A C 1
ATOM 720 O O . ALA A 1 85 ? 0.092 -0.495 -22.167 1.00 70.19 85 ALA A O 1
ATOM 721 N N . ASN A 1 86 ? 1.595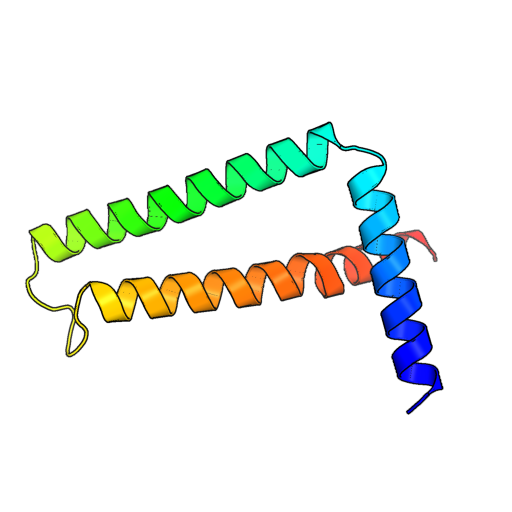 -1.882 -21.242 1.00 66.31 86 ASN A N 1
ATOM 722 C CA . ASN A 1 86 ? 2.679 -1.594 -22.189 1.00 66.31 86 ASN A CA 1
ATOM 723 C C . ASN A 1 86 ? 2.672 -2.507 -23.434 1.00 66.31 86 ASN A C 1
ATOM 725 O O . ASN A 1 86 ? 3.457 -2.286 -24.348 1.00 66.31 86 ASN A O 1
ATOM 729 N N . ILE A 1 87 ? 1.812 -3.535 -23.501 1.00 68.00 87 ILE A N 1
ATOM 730 C CA . ILE A 1 87 ? 1.720 -4.426 -24.676 1.00 68.00 87 ILE A CA 1
ATOM 731 C C . ILE A 1 87 ? 1.316 -3.677 -25.960 1.00 68.00 87 ILE A C 1
ATOM 733 O O . ILE A 1 87 ? 1.921 -3.950 -26.994 1.00 68.00 87 ILE A O 1
ATOM 737 N N . PRO A 1 88 ? 0.344 -2.743 -25.946 1.00 69.88 88 PRO A N 1
ATOM 738 C CA . PRO A 1 88 ? -0.066 -2.025 -27.152 1.00 69.88 88 PRO A CA 1
ATOM 739 C C . PRO A 1 88 ? 1.020 -1.126 -27.755 1.00 69.88 88 PRO A C 1
ATOM 741 O O . PRO A 1 88 ? 0.945 -0.828 -28.936 1.00 69.88 88 PRO A O 1
ATOM 744 N N . GLU A 1 89 ? 2.021 -0.699 -26.980 1.00 61.38 89 GLU A N 1
ATOM 745 C CA . GLU A 1 89 ? 3.137 0.122 -27.484 1.00 61.38 89 GLU A CA 1
ATOM 746 C C . GLU A 1 89 ? 4.190 -0.699 -28.250 1.00 61.38 89 GLU A C 1
ATOM 748 O O . GLU A 1 89 ? 5.074 -0.135 -28.892 1.00 61.38 89 GLU A O 1
ATOM 753 N N . LEU A 1 90 ? 4.117 -2.032 -28.173 1.00 58.69 90 LEU A N 1
ATOM 754 C CA . LEU A 1 90 ? 5.039 -2.965 -28.829 1.00 58.69 90 LEU A CA 1
ATOM 755 C C . LEU A 1 90 ? 4.542 -3.463 -30.202 1.00 58.69 90 LEU A C 1
ATOM 757 O O . LEU A 1 90 ? 5.275 -4.212 -30.852 1.00 58.69 90 LEU A O 1
ATOM 761 N N . VAL A 1 91 ? 3.329 -3.088 -30.626 1.00 47.53 91 VAL A N 1
ATOM 762 C CA . VAL A 1 91 ? 2.684 -3.489 -31.897 1.00 47.53 91 VAL A CA 1
ATOM 763 C C . VAL A 1 91 ? 2.512 -2.288 -32.813 1.00 47.53 91 VAL A C 1
ATOM 765 O O . VAL A 1 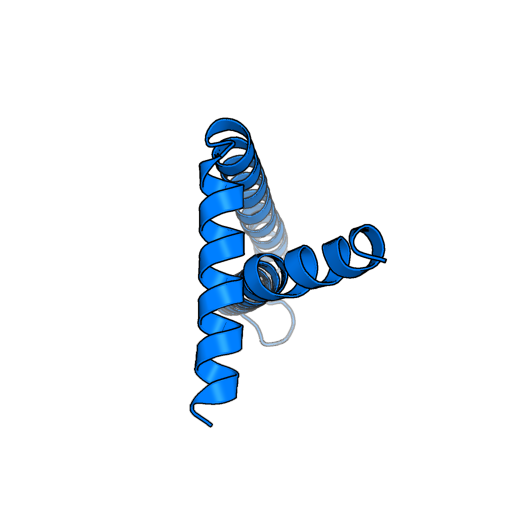91 ? 2.760 -2.460 -34.025 1.00 47.53 91 VAL A O 1
#

Foldseek 3Di:
DVVVVVVLVVLVVVLVVVCVVCVPVVVVVVVVLVVVLVVVLVVLVVVCVVPVDDPPDGSVRVNVVVVVVSVVVVVCCSRPVVVVVCVVVVD

Mean predicted aligned error: 9.61 Å

Solvent-accessible surface area (backbone atoms only — not comparable to full-atom values): 5168 Å² total; per-residue (Å²): 111,72,71,58,55,50,50,53,49,52,52,50,52,51,47,52,51,58,45,62,73,39,55,66,59,46,50,51,51,51,51,54,50,50,51,49,53,51,49,51,54,51,52,54,51,55,52,48,72,78,36,90,51,68,83,94,42,45,70,66,56,52,52,50,51,52,50,51,50,50,54,51,50,49,53,44,40,63,66,45,48,56,59,58,70,51,51,74,80,77,112

Secondary structure (DSSP, 8-state):
-HHHHHHHHHHHHHHHHHHHHTHHHHHHHHHHHHHHHHHHHHHHHHHHHH-S-BTTB-HHHHHHHHHHHHHHHHHHIIIIIHHHHTGGGG-

Radius of gyration: 18.05 Å; Cα contacts (8 Å, |Δi|>4): 26; chains: 1; bounding box: 38×35×50 Å